Protein AF-A0A7S1RQ21-F1 (afdb_monomer_lite)

Foldseek 3Di:
DDDDDDDPDDLVVLLVVLQVVVCVLVVHRDDDPVVSLQSSVCSVVPVPSDLDALPHPSQPDPVSSLLRPLLNLLLVLLLVLLVPDPLDDPVCSNSSSVVLSVVLLVVLVPDPPCRSDPPDPVVSVVSSVVSNVSCVVCVVVSCVVVVSDDDD

pLDDT: mean 75.84, std 15.86, range [36.38, 96.75]

Sequence (152 aa):
RLGAKGPGPKPEELLRISWRFVAEHRQRALTNLGFQRQVLLCARLGHRWPALGHRCSVWKTPTERRMAAFRAMVERVSGEAVGSWPELPLASQKRVIVYLRDGIMRQESKRQGLAFNLGSRDAIVRAEAKVREFAHKSKARILEREGLLRDC

Radius of gyration: 18.17 Å; chains: 1; bounding box: 38×59×36 Å

Organism: Alexandrium catenella (NCBI:txid2925)

Secondary structure (DSSP, 8-state):
-----PPPPPHHHHHHHHHHHHHHHHTS---SHHHHHHHHHHHHTTT------TT-TT--SHHHHHHHHHHHHHHHHHHHHHHT-TTS-HHHHHHHHHHHHHHHHHHHTT-TTTTT--SSHHHHHHHHHHHHHHHHHHHHHHHHHTT-----

Structure (mmCIF, N/CA/C/O backbone):
data_AF-A0A7S1RQ21-F1
#
_entry.id   AF-A0A7S1RQ21-F1
#
loop_
_atom_site.group_PDB
_atom_site.id
_atom_site.type_symbol
_atom_site.label_atom_id
_atom_site.label_alt_id
_atom_site.label_comp_id
_atom_site.label_asym_id
_atom_site.label_entity_id
_atom_site.label_seq_id
_atom_site.pdbx_PDB_ins_code
_atom_site.Cartn_x
_atom_site.Cartn_y
_atom_site.Cartn_z
_atom_site.occupancy
_atom_site.B_iso_or_equiv
_atom_site.auth_seq_id
_atom_site.auth_comp_id
_atom_site.auth_asym_id
_atom_site.auth_atom_id
_atom_site.pdbx_PDB_model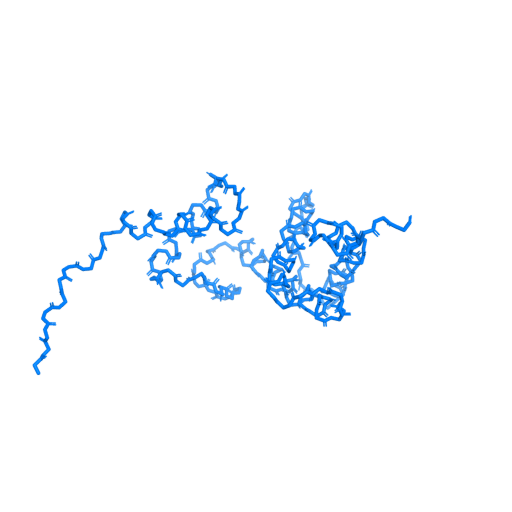_num
ATOM 1 N N . ARG A 1 1 ? -10.607 -44.575 -4.838 1.00 36.38 1 ARG A N 1
ATOM 2 C CA . ARG A 1 1 ? -9.827 -44.964 -3.637 1.00 36.38 1 ARG A CA 1
ATOM 3 C C . ARG A 1 1 ? -9.138 -43.710 -3.107 1.00 36.38 1 ARG A C 1
ATOM 5 O O . ARG A 1 1 ? -8.213 -43.231 -3.745 1.00 36.38 1 ARG A O 1
ATOM 12 N N . LEU A 1 2 ? -9.662 -43.117 -2.032 1.00 44.88 2 LEU A N 1
ATOM 13 C CA . LEU A 1 2 ? -9.080 -41.937 -1.388 1.00 44.88 2 LEU A CA 1
ATOM 14 C C . LEU A 1 2 ? -7.929 -42.413 -0.497 1.00 44.88 2 LEU A C 1
ATOM 16 O O . LEU A 1 2 ? -8.167 -42.999 0.554 1.00 44.88 2 LEU A O 1
ATOM 20 N N . GLY A 1 3 ? -6.694 -42.235 -0.968 1.00 39.47 3 GLY A N 1
ATOM 21 C CA . GLY A 1 3 ? -5.501 -42.487 -0.167 1.00 39.47 3 GLY A CA 1
ATOM 22 C C . GLY A 1 3 ? -5.500 -41.568 1.051 1.00 39.47 3 GLY A C 1
ATOM 23 O O . GLY A 1 3 ? -5.721 -40.362 0.920 1.00 39.47 3 GLY A O 1
ATOM 24 N N . ALA A 1 4 ? -5.305 -42.155 2.229 1.00 48.25 4 ALA A N 1
ATOM 25 C CA . ALA A 1 4 ? -5.238 -41.449 3.496 1.00 48.25 4 ALA A CA 1
ATOM 26 C C . ALA A 1 4 ? -4.217 -40.303 3.407 1.00 48.25 4 ALA A C 1
ATOM 28 O O . ALA A 1 4 ? -3.019 -40.531 3.238 1.00 48.25 4 ALA A O 1
ATOM 29 N N . LYS A 1 5 ? -4.693 -39.056 3.510 1.00 52.94 5 LYS A N 1
ATOM 30 C CA . LYS A 1 5 ? -3.816 -37.918 3.785 1.00 52.94 5 LYS A CA 1
ATOM 31 C C . LYS A 1 5 ? -3.250 -38.154 5.180 1.00 52.94 5 LYS A C 1
ATOM 33 O O . LYS A 1 5 ? -4.010 -38.146 6.146 1.00 52.94 5 LYS A O 1
ATOM 38 N N . GLY A 1 6 ? -1.942 -38.397 5.266 1.00 58.94 6 GLY A N 1
ATOM 39 C CA . GLY A 1 6 ? -1.226 -38.393 6.539 1.00 58.94 6 GLY A CA 1
ATOM 40 C C . GLY A 1 6 ? -1.513 -37.107 7.326 1.00 58.94 6 GLY A C 1
ATOM 41 O O . GLY A 1 6 ? -2.038 -36.142 6.752 1.00 58.94 6 GLY A O 1
ATOM 42 N N . PRO A 1 7 ? -1.206 -37.079 8.634 1.00 67.75 7 PRO A N 1
ATOM 43 C CA . PRO A 1 7 ? -1.412 -35.881 9.433 1.00 67.75 7 PRO A CA 1
ATOM 44 C C . PRO A 1 7 ? -0.732 -34.712 8.720 1.00 67.75 7 PRO A C 1
ATOM 46 O O . PRO A 1 7 ? 0.443 -34.792 8.361 1.00 67.75 7 PRO A O 1
ATOM 49 N N . GLY A 1 8 ? -1.509 -33.666 8.428 1.00 67.56 8 GLY A N 1
ATOM 50 C CA . GLY A 1 8 ? -0.979 -32.464 7.797 1.00 67.56 8 GLY A CA 1
ATOM 51 C C . GLY A 1 8 ? 0.196 -31.898 8.605 1.00 67.56 8 GLY A C 1
ATOM 52 O O . GLY A 1 8 ? 0.337 -32.225 9.787 1.00 67.56 8 GLY A O 1
ATOM 53 N N . PRO A 1 9 ? 1.039 -31.055 7.985 1.00 70.44 9 PRO A N 1
ATOM 54 C CA . PRO A 1 9 ? 2.190 -30.457 8.656 1.00 70.44 9 PRO A CA 1
ATOM 55 C C . PRO A 1 9 ? 1.780 -29.828 9.987 1.00 70.44 9 PRO A C 1
ATOM 57 O O . PRO A 1 9 ? 0.716 -29.202 10.096 1.00 70.44 9 PRO A O 1
ATOM 60 N N . LYS A 1 10 ? 2.631 -29.996 11.002 1.00 73.19 10 LYS A N 1
ATOM 61 C CA . LYS A 1 10 ? 2.358 -29.448 12.333 1.00 73.19 10 LYS A CA 1
ATOM 62 C C . LYS A 1 10 ? 2.287 -27.914 12.260 1.00 73.19 10 LYS A C 1
ATOM 64 O O . LYS A 1 10 ? 2.928 -27.308 11.392 1.00 73.19 10 LYS A O 1
ATOM 69 N N . PRO A 1 11 ? 1.540 -27.242 13.153 1.00 60.44 11 PRO A N 1
ATOM 70 C CA . PRO A 1 11 ? 1.442 -25.781 13.165 1.00 60.44 11 PRO A CA 1
ATOM 71 C C . PRO A 1 11 ? 2.804 -25.064 13.148 1.00 60.44 11 PRO A C 1
ATOM 73 O O . PRO A 1 11 ? 2.956 -24.031 12.496 1.00 60.44 11 PRO A O 1
ATOM 76 N N . GLU A 1 12 ? 3.810 -25.633 13.810 1.00 62.81 12 GLU A N 1
ATOM 77 C CA . GLU A 1 12 ? 5.180 -25.124 13.866 1.00 62.81 12 GLU A CA 1
ATOM 78 C C . GLU A 1 12 ? 5.904 -25.233 12.514 1.00 62.81 12 GLU A C 1
ATOM 80 O O . GLU A 1 12 ? 6.659 -24.334 12.137 1.00 62.81 12 GLU A O 1
ATOM 85 N N . GLU A 1 13 ? 5.653 -26.298 11.748 1.00 68.62 13 GLU A N 1
ATOM 86 C CA . GLU A 1 13 ? 6.181 -26.464 10.387 1.00 68.62 13 GLU A CA 1
ATOM 87 C C . GLU A 1 13 ? 5.525 -25.477 9.426 1.00 68.62 13 GLU A C 1
ATOM 89 O O . GLU A 1 13 ? 6.222 -24.804 8.664 1.00 68.62 13 GLU A O 1
ATOM 94 N N . LEU A 1 14 ? 4.203 -25.309 9.520 1.00 64.00 14 LEU A N 1
ATOM 95 C CA . LEU A 1 14 ? 3.476 -24.301 8.748 1.00 64.00 14 LEU A CA 1
ATOM 96 C C . LEU A 1 14 ? 3.992 -22.887 9.047 1.00 64.00 14 LEU A C 1
ATOM 98 O O . LEU A 1 14 ? 4.130 -22.061 8.136 1.00 64.00 14 LEU A O 1
ATOM 102 N N . LEU A 1 15 ? 4.314 -22.605 10.312 1.00 64.25 15 L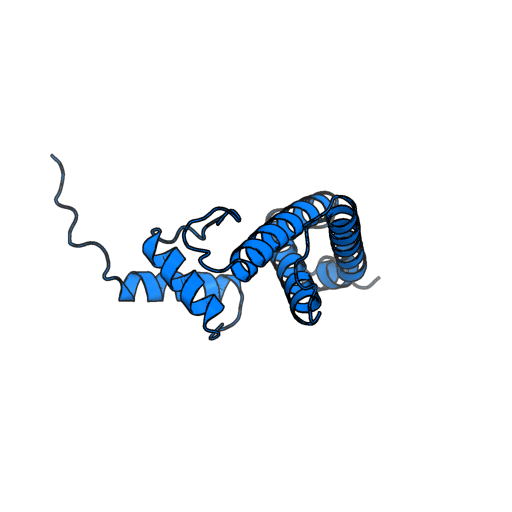EU A N 1
ATOM 103 C CA . LEU A 1 15 ? 4.913 -21.343 10.725 1.00 64.25 15 LEU A CA 1
ATOM 104 C C . LEU A 1 15 ? 6.311 -21.162 10.128 1.00 64.25 15 LEU A C 1
ATOM 106 O O . LEU A 1 15 ? 6.589 -20.110 9.555 1.00 64.25 15 LEU A O 1
ATOM 110 N N . ARG A 1 16 ? 7.176 -22.180 10.219 1.00 65.06 16 ARG A N 1
ATOM 111 C CA . ARG A 1 16 ? 8.552 -22.139 9.699 1.00 65.06 16 ARG A CA 1
ATOM 112 C C . ARG A 1 16 ? 8.588 -21.955 8.179 1.00 65.06 16 ARG A C 1
ATOM 114 O O . ARG A 1 16 ? 9.360 -21.132 7.690 1.00 65.06 16 ARG A O 1
ATOM 121 N N . ILE A 1 17 ? 7.735 -22.668 7.442 1.00 67.19 17 ILE A N 1
ATOM 122 C CA . ILE A 1 17 ? 7.607 -22.541 5.981 1.00 67.19 17 ILE A CA 1
ATOM 123 C C . ILE A 1 17 ? 7.101 -21.140 5.615 1.00 67.19 17 ILE A C 1
ATOM 125 O O . ILE A 1 17 ? 7.689 -20.473 4.764 1.00 67.19 17 ILE A O 1
ATOM 129 N N . SER A 1 18 ? 6.063 -20.649 6.304 1.00 63.91 18 SER A N 1
ATOM 130 C CA . SER A 1 18 ? 5.536 -19.297 6.072 1.00 63.91 18 SER A CA 1
ATOM 131 C C . SER A 1 18 ? 6.574 -18.223 6.399 1.00 63.91 18 SER A C 1
ATOM 133 O O . SER A 1 18 ? 6.693 -17.244 5.672 1.00 63.91 18 SER A O 1
ATOM 135 N N . TRP A 1 19 ? 7.361 -18.403 7.460 1.00 64.06 19 TRP A N 1
ATOM 136 C CA . TRP A 1 19 ? 8.433 -17.479 7.819 1.00 64.06 19 TRP A CA 1
ATOM 137 C C . TRP A 1 19 ? 9.516 -17.432 6.742 1.00 64.06 19 TRP A C 1
ATOM 139 O O . TRP A 1 19 ? 9.885 -16.337 6.319 1.00 64.06 19 TRP A O 1
ATOM 149 N N . ARG A 1 20 ? 10.011 -18.591 6.278 1.00 65.88 20 ARG A N 1
ATOM 150 C CA . ARG A 1 20 ? 11.027 -18.673 5.209 1.00 65.88 20 ARG A CA 1
ATOM 151 C C . ARG A 1 20 ? 10.550 -17.999 3.933 1.00 65.88 20 ARG A C 1
ATOM 153 O O . ARG A 1 20 ? 11.220 -17.085 3.464 1.00 65.88 20 ARG A O 1
ATOM 160 N N . PHE A 1 21 ? 9.354 -18.353 3.462 1.00 66.88 21 PHE A N 1
ATOM 161 C CA . PHE A 1 21 ? 8.754 -17.760 2.266 1.00 66.88 21 PHE A CA 1
ATOM 162 C C . PHE A 1 21 ? 8.749 -16.227 2.330 1.00 66.88 21 PHE A C 1
ATOM 164 O O . PHE A 1 21 ? 9.071 -15.536 1.363 1.00 66.88 21 PHE A O 1
ATOM 171 N N . VAL A 1 22 ? 8.411 -15.674 3.494 1.00 60.06 22 VAL A N 1
ATOM 172 C CA . VAL A 1 22 ? 8.321 -14.227 3.681 1.00 60.06 22 VAL A CA 1
ATOM 173 C C . VAL A 1 22 ? 9.693 -13.591 3.853 1.00 60.06 22 VAL A C 1
ATOM 175 O O . VAL A 1 22 ? 9.914 -12.509 3.317 1.00 60.06 22 VAL A O 1
ATOM 178 N N . ALA A 1 23 ? 10.617 -14.234 4.566 1.00 62.47 23 ALA A N 1
ATOM 179 C CA . ALA A 1 23 ? 11.994 -13.767 4.696 1.00 62.47 23 ALA A CA 1
ATOM 180 C C . ALA A 1 23 ? 12.686 -13.690 3.325 1.00 62.47 23 ALA A C 1
ATOM 182 O O . ALA A 1 23 ? 13.327 -12.684 3.032 1.00 62.47 23 ALA A O 1
ATOM 183 N N . GLU A 1 24 ? 12.467 -14.686 2.463 1.00 63.25 24 GLU A N 1
ATOM 184 C CA . GLU A 1 24 ? 12.966 -14.738 1.083 1.00 63.25 24 GLU A CA 1
ATOM 185 C C . GLU A 1 24 ? 12.348 -13.631 0.214 1.00 63.25 24 GLU A C 1
ATOM 187 O O . GLU A 1 24 ? 13.065 -12.893 -0.463 1.00 63.25 24 GLU A O 1
ATOM 192 N N . HIS A 1 25 ? 11.028 -13.423 0.298 1.00 61.28 25 HIS A N 1
ATOM 193 C CA . HIS A 1 25 ? 10.340 -12.358 -0.448 1.00 61.28 25 HIS A CA 1
ATOM 194 C C . HIS A 1 25 ? 10.669 -10.945 0.046 1.00 61.28 25 HIS A C 1
ATOM 196 O O . HIS A 1 25 ? 10.577 -9.977 -0.710 1.00 61.28 25 HIS A O 1
ATOM 202 N N . ARG A 1 26 ? 10.982 -10.793 1.336 1.00 55.38 26 ARG A N 1
ATOM 203 C CA . ARG A 1 26 ? 11.290 -9.499 1.960 1.00 55.38 26 ARG A CA 1
ATOM 204 C C . ARG A 1 26 ? 12.784 -9.217 2.058 1.00 55.38 26 ARG A C 1
ATOM 206 O O . ARG A 1 26 ? 13.119 -8.096 2.439 1.00 55.38 26 ARG A O 1
ATOM 213 N N . GLN A 1 27 ? 13.637 -10.195 1.739 1.00 52.91 27 GLN A N 1
ATOM 214 C CA . GLN A 1 27 ? 15.099 -10.130 1.852 1.00 52.91 27 GLN A CA 1
ATOM 215 C C . GLN A 1 27 ? 15.565 -9.627 3.235 1.00 52.91 27 GLN A C 1
ATOM 217 O O . GLN A 1 27 ? 16.575 -8.941 3.356 1.00 52.91 27 GLN A O 1
ATOM 222 N N . ARG A 1 28 ? 14.785 -9.890 4.295 1.00 50.88 28 ARG A N 1
ATOM 223 C CA . ARG A 1 28 ? 15.119 -9.495 5.674 1.00 50.88 28 ARG A CA 1
ATOM 224 C C . ARG A 1 28 ? 14.391 -10.356 6.702 1.00 50.88 28 ARG A C 1
ATOM 226 O O . ARG A 1 28 ? 13.219 -10.691 6.515 1.00 50.88 28 ARG A O 1
ATOM 233 N N . ALA A 1 29 ? 15.046 -10.619 7.831 1.00 52.91 29 ALA A N 1
ATOM 234 C CA . ALA A 1 29 ? 14.396 -11.181 9.009 1.00 52.91 29 ALA A CA 1
ATOM 235 C C . ALA A 1 29 ? 13.512 -10.108 9.667 1.00 52.91 29 ALA A C 1
ATOM 237 O O . ALA A 1 29 ? 13.988 -9.046 10.066 1.00 52.91 29 ALA A O 1
ATOM 238 N N . LEU A 1 30 ? 12.206 -10.357 9.751 1.00 55.47 30 LEU A N 1
ATOM 239 C CA . LEU A 1 30 ? 11.262 -9.482 10.444 1.00 55.47 30 LEU A CA 1
ATOM 240 C C . LEU A 1 30 ? 10.839 -10.147 11.750 1.00 55.47 30 LEU A C 1
ATOM 242 O O . LEU A 1 30 ? 10.285 -11.237 11.739 1.00 55.47 30 LEU A O 1
ATOM 246 N N . THR A 1 31 ? 11.095 -9.486 12.876 1.00 58.28 31 THR A N 1
ATOM 247 C CA . THR A 1 31 ? 10.877 -10.056 14.218 1.00 58.28 31 THR A CA 1
ATOM 248 C C . THR A 1 31 ? 9.823 -9.314 15.038 1.00 58.28 31 THR A C 1
ATOM 250 O O . THR A 1 31 ? 9.564 -9.690 16.176 1.00 58.28 31 THR A O 1
ATOM 253 N N . ASN A 1 32 ? 9.173 -8.278 14.496 1.00 66.56 32 ASN A N 1
ATOM 254 C CA . ASN A 1 32 ? 8.161 -7.549 15.262 1.00 66.56 32 ASN A CA 1
ATOM 255 C C . ASN A 1 32 ? 6.860 -8.361 15.434 1.00 66.56 32 ASN A C 1
ATOM 257 O O . ASN A 1 32 ? 6.458 -9.129 14.560 1.00 66.56 32 ASN A O 1
ATOM 261 N N . LEU A 1 33 ? 6.173 -8.143 16.558 1.00 60.56 33 LEU A N 1
ATOM 262 C CA . LEU A 1 33 ? 4.929 -8.826 16.942 1.00 60.56 33 LEU A CA 1
ATOM 263 C C . LEU A 1 33 ? 3.835 -8.772 15.861 1.00 60.56 33 LEU A C 1
ATOM 265 O O . LEU A 1 33 ? 3.126 -9.752 15.636 1.00 60.56 33 LEU A O 1
ATOM 269 N N . GLY A 1 34 ? 3.701 -7.643 15.159 1.00 63.00 34 GLY A N 1
ATOM 270 C CA . GLY A 1 34 ? 2.726 -7.497 14.073 1.00 63.00 34 GLY A CA 1
ATOM 271 C C . GLY A 1 34 ? 3.026 -8.405 12.877 1.00 63.00 34 GLY A C 1
ATOM 272 O O . GLY A 1 34 ? 2.110 -8.947 12.258 1.00 63.00 34 GLY A O 1
ATOM 273 N N . PHE A 1 35 ? 4.306 -8.611 12.577 1.00 64.81 35 PHE A N 1
ATOM 274 C CA . PHE A 1 35 ? 4.772 -9.532 11.552 1.00 64.81 35 PHE A CA 1
ATOM 275 C C . PHE A 1 35 ? 4.607 -10.989 11.985 1.00 64.81 35 PHE A C 1
ATOM 277 O O . PHE A 1 35 ? 4.050 -11.775 11.227 1.00 64.81 35 PHE A O 1
ATOM 284 N N . GLN A 1 36 ? 4.988 -11.337 13.218 1.00 66.06 36 GLN A N 1
ATOM 285 C CA . GLN A 1 36 ? 4.783 -12.682 13.770 1.00 66.06 36 GLN A CA 1
ATOM 286 C C . GLN A 1 36 ? 3.305 -13.100 13.696 1.00 66.06 36 GLN A C 1
ATOM 288 O O . GLN A 1 36 ? 2.995 -14.206 13.255 1.00 66.06 36 GLN A O 1
ATOM 293 N N . ARG A 1 37 ? 2.379 -12.183 14.016 1.00 67.00 37 ARG A N 1
ATOM 294 C CA . ARG A 1 37 ? 0.928 -12.395 13.861 1.00 67.00 37 ARG A CA 1
ATOM 295 C C . ARG A 1 37 ? 0.511 -12.631 12.405 1.00 67.00 37 ARG A C 1
ATOM 297 O O . ARG A 1 37 ? -0.324 -13.492 12.148 1.00 67.00 37 ARG A O 1
ATOM 304 N N . GLN A 1 38 ? 1.089 -11.903 11.447 1.00 66.56 38 GLN A N 1
ATOM 305 C CA . GLN A 1 38 ? 0.814 -12.098 10.015 1.00 66.56 38 GLN A CA 1
ATOM 306 C C . GLN A 1 38 ? 1.359 -13.434 9.496 1.00 66.56 38 GLN A C 1
ATOM 308 O O . GLN A 1 38 ? 0.678 -14.093 8.714 1.00 66.56 38 GLN A O 1
ATOM 313 N N . VAL A 1 39 ? 2.539 -13.862 9.953 1.00 66.75 39 VAL A N 1
ATOM 314 C CA . VAL A 1 39 ? 3.132 -15.160 9.591 1.00 66.75 39 VAL A CA 1
ATOM 315 C C . VAL A 1 39 ? 2.314 -16.314 10.173 1.00 66.75 39 VAL A C 1
ATOM 317 O O . VAL A 1 39 ? 1.978 -17.241 9.439 1.00 66.75 39 VAL A O 1
ATOM 320 N N . LEU A 1 40 ? 1.912 -16.227 11.446 1.00 67.25 40 LEU A N 1
ATOM 321 C CA . LEU A 1 40 ? 0.993 -17.183 12.080 1.00 67.25 40 LEU A CA 1
ATOM 322 C C . LEU A 1 40 ? -0.332 -17.289 11.317 1.00 67.25 40 LEU A C 1
ATOM 324 O O . LEU A 1 40 ? -0.870 -18.380 11.133 1.00 67.25 40 LEU A O 1
ATOM 328 N N . LEU A 1 41 ? -0.851 -16.161 10.837 1.00 66.62 41 LEU A N 1
ATOM 329 C CA . LEU A 1 41 ? -2.090 -16.137 10.076 1.00 66.62 41 LEU A CA 1
ATOM 330 C C . LEU A 1 41 ? -1.930 -16.726 8.665 1.00 66.62 41 LEU A C 1
ATOM 332 O O . LEU A 1 41 ? -2.795 -17.482 8.236 1.00 66.62 41 LEU A O 1
ATOM 336 N N . CYS A 1 42 ? -0.818 -16.459 7.970 1.00 66.50 42 CYS A N 1
ATOM 337 C CA . CYS A 1 42 ? -0.488 -17.127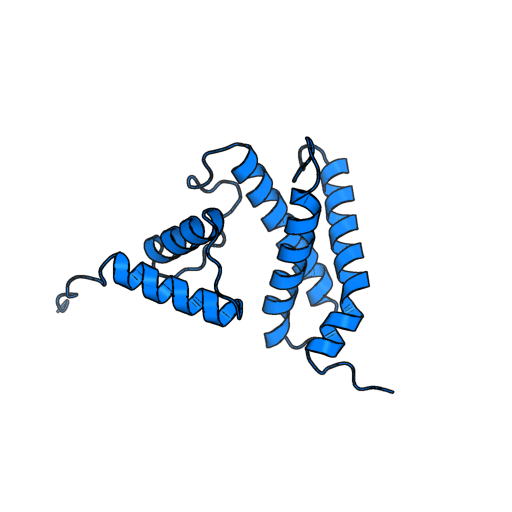 6.701 1.00 66.50 42 CYS A CA 1
ATOM 338 C C . CYS A 1 42 ? -0.380 -18.643 6.876 1.00 66.50 42 CYS A C 1
ATOM 340 O O . CYS A 1 42 ? -0.924 -19.396 6.071 1.00 66.50 42 CYS A O 1
ATOM 342 N N . ALA A 1 43 ? 0.298 -19.080 7.939 1.00 65.38 43 ALA A N 1
ATOM 343 C CA . ALA A 1 43 ? 0.444 -20.487 8.286 1.00 65.38 43 ALA A CA 1
ATOM 344 C C . ALA A 1 43 ? -0.929 -21.137 8.511 1.00 65.38 43 ALA A C 1
ATOM 346 O O . ALA A 1 43 ? -1.230 -22.170 7.918 1.00 65.38 43 ALA A O 1
ATOM 347 N N . ARG A 1 44 ? -1.809 -20.474 9.275 1.00 67.50 44 ARG A N 1
ATOM 348 C CA . ARG A 1 44 ? -3.186 -20.933 9.517 1.00 67.50 44 ARG A CA 1
ATOM 349 C C . ARG A 1 44 ? -4.044 -20.983 8.247 1.00 67.50 44 ARG A C 1
ATOM 351 O O . ARG A 1 44 ? -4.961 -21.792 8.173 1.00 67.50 44 ARG A O 1
ATOM 358 N N . LEU A 1 45 ? -3.756 -20.141 7.257 1.00 61.19 45 LEU A N 1
ATOM 359 C CA . LEU A 1 45 ? -4.460 -20.092 5.971 1.00 61.19 45 LEU A CA 1
ATOM 360 C C . LEU A 1 45 ? -3.786 -20.943 4.876 1.00 61.19 45 LEU A C 1
ATOM 362 O O . LEU A 1 45 ? -4.113 -20.794 3.697 1.00 61.19 45 LEU A O 1
ATOM 366 N N . GLY A 1 46 ? -2.852 -21.830 5.244 1.00 64.31 46 GLY A N 1
ATOM 367 C CA . GLY A 1 46 ? -2.203 -22.762 4.318 1.00 64.31 46 GLY A CA 1
ATOM 368 C C . GLY A 1 46 ? -1.252 -22.079 3.334 1.00 64.31 46 GLY A C 1
ATOM 369 O O . GLY A 1 46 ? -1.341 -22.308 2.132 1.00 64.31 46 GLY A O 1
ATOM 370 N N . HIS A 1 47 ? -0.381 -21.197 3.831 1.00 57.12 47 HIS A N 1
ATOM 371 C CA . HIS A 1 47 ? 0.610 -20.434 3.048 1.00 57.12 47 HIS A CA 1
ATOM 372 C C . HIS A 1 47 ? 0.029 -19.448 2.035 1.00 57.12 47 HIS A C 1
ATOM 374 O O . HIS A 1 47 ? 0.756 -18.858 1.235 1.00 57.12 47 HIS A O 1
ATOM 380 N N . ARG A 1 48 ? -1.277 -19.196 2.085 1.00 55.22 48 ARG A N 1
ATOM 381 C CA . ARG A 1 48 ? -1.873 -18.105 1.323 1.00 55.22 48 ARG A CA 1
ATOM 382 C C . ARG A 1 48 ? -1.512 -16.811 2.026 1.00 55.22 48 ARG A C 1
ATOM 384 O O . ARG A 1 48 ? -2.070 -16.526 3.083 1.00 55.22 48 ARG A O 1
ATOM 391 N N . TRP A 1 49 ? -0.577 -16.046 1.454 1.00 52.72 49 TRP A N 1
ATOM 392 C CA . TRP A 1 49 ? -0.321 -14.683 1.913 1.00 52.72 49 TRP A CA 1
ATOM 393 C C . TRP A 1 49 ? -1.630 -13.916 1.789 1.00 52.72 49 TRP A C 1
ATOM 395 O O . TRP A 1 49 ? -2.123 -13.721 0.673 1.00 52.72 49 TRP A O 1
ATOM 405 N N . PRO A 1 50 ? -2.265 -13.558 2.903 1.00 51.28 50 PRO A N 1
ATOM 406 C CA . PRO A 1 50 ? -3.661 -13.255 2.816 1.00 51.28 50 PRO A CA 1
ATOM 407 C C . PRO A 1 50 ? -3.799 -11.826 2.301 1.00 51.28 50 PRO A C 1
ATOM 409 O O . PRO A 1 50 ? -3.244 -10.877 2.863 1.00 51.28 50 PRO A O 1
ATOM 412 N N . ALA A 1 51 ? -4.570 -11.672 1.226 1.00 50.06 51 ALA A N 1
ATOM 413 C CA . ALA A 1 51 ? -5.189 -10.406 0.866 1.00 50.06 51 ALA A CA 1
ATOM 414 C C . ALA A 1 51 ? -6.260 -10.101 1.927 1.00 50.06 51 ALA A C 1
ATOM 416 O O . ALA A 1 51 ? -7.460 -10.218 1.696 1.00 50.06 51 ALA A O 1
ATOM 417 N N . LEU A 1 52 ? -5.824 -9.834 3.160 1.00 52.97 52 LEU A N 1
ATOM 418 C CA . LEU A 1 52 ? -6.725 -9.559 4.269 1.00 52.9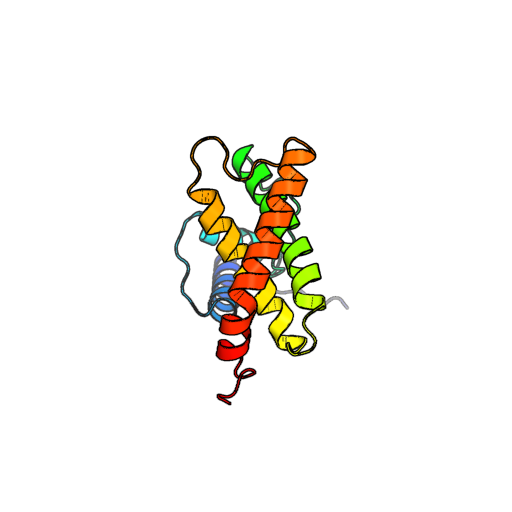7 52 LEU A CA 1
ATOM 419 C C . LEU A 1 52 ? -7.348 -8.200 4.014 1.00 52.97 52 LEU A C 1
ATOM 421 O O . LEU A 1 52 ? -6.739 -7.162 4.277 1.00 52.97 52 LEU A O 1
ATOM 425 N N . GLY A 1 53 ? -8.580 -8.217 3.519 1.00 51.91 53 GLY A N 1
ATOM 426 C CA . GLY A 1 53 ? -9.409 -7.028 3.491 1.00 51.91 53 GLY A CA 1
ATOM 427 C C . GLY A 1 53 ? -9.536 -6.432 4.895 1.00 51.91 53 GLY A C 1
ATOM 428 O O . GLY A 1 53 ? -9.428 -7.119 5.914 1.00 51.91 53 GLY A O 1
ATOM 429 N N . HIS A 1 54 ? -9.811 -5.136 4.955 1.00 54.12 54 HIS A N 1
ATOM 430 C CA . HIS A 1 54 ? -10.015 -4.396 6.203 1.00 54.12 54 HIS A CA 1
ATOM 431 C C . HIS A 1 54 ? -11.166 -4.933 7.075 1.00 54.12 54 HIS A C 1
ATOM 433 O O . HIS A 1 54 ? -11.224 -4.626 8.263 1.00 54.12 54 HIS A O 1
ATOM 439 N N . ARG A 1 55 ? -12.056 -5.758 6.502 1.00 50.22 55 ARG A N 1
ATOM 440 C CA . ARG A 1 55 ? -13.157 -6.450 7.194 1.00 50.22 55 ARG A CA 1
ATOM 441 C C . ARG A 1 55 ? -12.804 -7.848 7.706 1.00 50.22 55 ARG A C 1
ATOM 443 O O . ARG A 1 55 ? -13.681 -8.542 8.206 1.00 50.22 55 ARG A O 1
ATOM 450 N N . CYS A 1 56 ? -11.557 -8.297 7.567 1.00 55.78 56 CYS A N 1
ATOM 451 C CA . CYS A 1 56 ? -11.181 -9.607 8.082 1.00 55.78 56 CYS A CA 1
ATOM 452 C C . CYS A 1 56 ? -11.312 -9.632 9.615 1.00 55.78 56 CYS A C 1
ATOM 454 O O . CYS A 1 56 ? -10.785 -8.754 10.300 1.00 55.78 56 CYS A O 1
ATOM 456 N N . SER A 1 57 ? -11.986 -10.655 10.148 1.00 53.62 57 SER A N 1
ATOM 457 C CA . SER A 1 57 ? -12.267 -10.841 11.585 1.00 53.62 57 SER A CA 1
ATOM 458 C C . SER A 1 57 ? -11.012 -10.951 12.458 1.00 53.62 57 SER A C 1
ATOM 460 O O . SER A 1 57 ? -11.079 -10.848 13.681 1.00 53.62 57 SER A O 1
ATOM 462 N N . VAL A 1 58 ? -9.851 -11.122 11.829 1.00 56.94 58 VAL A N 1
ATOM 463 C CA . VAL A 1 58 ? -8.536 -11.108 12.476 1.00 56.94 58 VAL A CA 1
ATOM 464 C C . VAL A 1 58 ? -8.144 -9.718 12.992 1.00 56.94 58 VAL A C 1
ATOM 466 O O . VAL A 1 58 ? -7.327 -9.626 13.905 1.00 56.94 58 VAL A O 1
ATOM 469 N N . TRP A 1 59 ? -8.725 -8.639 12.449 1.00 63.66 59 TRP A N 1
ATOM 470 C CA . TRP A 1 59 ? -8.462 -7.258 12.866 1.00 63.66 59 TRP A CA 1
ATOM 471 C C . TRP A 1 59 ? -9.375 -6.862 14.030 1.00 63.66 59 TRP A C 1
ATOM 473 O O . TRP A 1 59 ? -10.488 -6.354 13.843 1.00 63.66 59 TRP A O 1
ATOM 483 N N . LYS A 1 60 ? -8.909 -7.106 15.257 1.00 61.78 60 LYS A N 1
ATOM 484 C CA . LYS A 1 60 ? -9.734 -6.959 16.463 1.00 61.78 60 LYS A CA 1
ATOM 485 C C . LYS A 1 60 ? -9.911 -5.500 16.881 1.00 61.78 60 LYS A C 1
ATOM 487 O O . LYS A 1 60 ? -11.005 -5.116 17.297 1.00 61.78 60 LYS A O 1
ATOM 492 N N . THR A 1 61 ? -8.893 -4.661 16.711 1.00 75.38 61 THR A N 1
ATOM 493 C CA . THR A 1 61 ? -8.939 -3.259 17.154 1.00 75.38 61 THR A CA 1
ATOM 494 C C . THR A 1 61 ? -9.368 -2.289 16.039 1.00 75.38 61 THR A C 1
ATOM 496 O O . THR A 1 61 ? -9.097 -2.532 14.859 1.00 75.38 61 THR A O 1
ATOM 499 N N . PRO A 1 62 ? -9.998 -1.142 16.373 1.00 78.31 62 PRO A N 1
ATOM 500 C CA . PRO A 1 62 ? -10.300 -0.094 15.392 1.00 78.31 62 PRO A CA 1
ATOM 501 C C . PRO A 1 62 ? -9.059 0.401 14.637 1.00 78.31 62 PRO A C 1
ATOM 503 O O . PRO A 1 62 ? -9.119 0.661 13.437 1.00 78.31 62 PRO A O 1
ATOM 506 N N . THR A 1 63 ? -7.915 0.490 15.318 1.00 79.31 63 THR A N 1
ATOM 507 C CA . THR A 1 63 ? -6.645 0.898 14.707 1.00 79.31 63 THR A CA 1
ATOM 508 C C . THR A 1 63 ? -6.137 -0.135 13.707 1.00 79.31 63 THR A C 1
ATOM 510 O O . THR A 1 63 ? -5.766 0.251 12.603 1.00 79.31 63 THR A O 1
ATOM 513 N N . GLU A 1 64 ? -6.194 -1.433 14.019 1.00 71.50 64 GLU A N 1
ATOM 514 C CA . GLU A 1 64 ? -5.841 -2.492 13.061 1.00 71.50 64 GLU A CA 1
ATOM 515 C C . GLU A 1 64 ? -6.741 -2.458 11.819 1.00 71.50 64 GLU A C 1
ATOM 517 O O . GLU A 1 64 ? -6.243 -2.581 10.701 1.00 71.50 64 GLU A O 1
ATOM 522 N N . ARG A 1 65 ? -8.048 -2.210 11.988 1.00 76.81 65 ARG A N 1
ATOM 523 C CA . ARG A 1 65 ? -8.983 -2.060 10.860 1.00 76.81 65 ARG A CA 1
ATOM 524 C C . ARG A 1 65 ? -8.649 -0.849 9.986 1.00 76.81 65 ARG A C 1
ATOM 526 O O . ARG A 1 65 ? -8.601 -0.984 8.764 1.00 76.81 65 ARG A O 1
ATOM 533 N N . ARG A 1 66 ? -8.354 0.310 10.591 1.00 82.38 66 ARG A N 1
ATOM 534 C CA . ARG A 1 66 ? -7.901 1.514 9.863 1.00 82.38 66 ARG A CA 1
ATOM 535 C C . ARG A 1 66 ? -6.585 1.270 9.130 1.00 82.38 66 ARG A C 1
ATOM 537 O O . ARG A 1 66 ? -6.479 1.585 7.950 1.00 82.38 66 ARG A O 1
ATOM 544 N N . MET A 1 67 ? -5.613 0.639 9.789 1.00 83.12 67 MET A N 1
ATOM 545 C CA . MET A 1 67 ? -4.341 0.250 9.175 1.00 83.12 67 MET A CA 1
ATOM 546 C C . MET A 1 67 ? -4.540 -0.675 7.978 1.00 83.12 67 MET A C 1
ATOM 548 O O . MET A 1 67 ? -3.895 -0.483 6.951 1.00 83.12 67 MET A O 1
ATOM 552 N N . ALA A 1 68 ? -5.416 -1.673 8.094 1.00 81.25 68 ALA A N 1
ATOM 553 C CA . ALA A 1 68 ? -5.712 -2.599 7.009 1.00 81.25 68 ALA A CA 1
ATOM 554 C C . ALA A 1 68 ? -6.418 -1.900 5.835 1.00 81.25 68 ALA A C 1
ATOM 556 O O . ALA A 1 68 ? -6.046 -2.125 4.684 1.00 81.25 68 ALA A O 1
ATOM 557 N N . ALA A 1 69 ? -7.381 -1.012 6.109 1.00 85.06 69 ALA A N 1
ATOM 558 C CA . ALA A 1 69 ? -8.056 -0.209 5.084 1.00 85.06 69 ALA A CA 1
ATOM 559 C C . ALA A 1 69 ? -7.073 0.705 4.348 1.00 85.06 69 ALA A C 1
ATOM 561 O O . ALA A 1 69 ? -7.032 0.721 3.119 1.00 85.06 69 ALA A O 1
ATOM 562 N N . PHE A 1 70 ? -6.224 1.400 5.102 1.00 89.50 70 PHE A N 1
ATOM 563 C CA . PHE A 1 70 ? -5.187 2.253 4.546 1.00 89.50 70 PHE A CA 1
ATOM 564 C C . PHE A 1 70 ? -4.182 1.454 3.724 1.00 89.50 70 PHE A C 1
ATOM 566 O O . PHE A 1 70 ? -3.895 1.820 2.592 1.00 89.50 70 PHE A O 1
ATOM 573 N N . ARG A 1 71 ? -3.717 0.307 4.231 1.00 88.12 71 ARG A N 1
ATOM 574 C CA . ARG A 1 71 ? -2.824 -0.595 3.496 1.00 88.12 71 ARG A CA 1
ATOM 575 C C . ARG A 1 71 ? -3.420 -1.020 2.153 1.00 88.12 71 ARG A C 1
ATOM 577 O O . ARG A 1 71 ? -2.705 -0.983 1.158 1.00 88.12 71 ARG A O 1
ATOM 584 N N . ALA A 1 72 ? -4.697 -1.400 2.127 1.00 86.75 72 ALA A N 1
ATOM 585 C CA . ALA A 1 72 ? -5.383 -1.804 0.903 1.00 86.75 72 ALA A CA 1
ATOM 586 C C . ALA A 1 72 ? -5.499 -0.647 -0.105 1.00 86.75 72 ALA A C 1
ATOM 588 O O . ALA A 1 72 ? -5.232 -0.842 -1.288 1.00 86.75 72 ALA A O 1
ATOM 589 N N . MET A 1 73 ? -5.830 0.563 0.362 1.00 94.19 73 MET A N 1
ATOM 590 C CA . MET A 1 73 ? -5.847 1.763 -0.483 1.00 94.19 73 MET A CA 1
ATOM 591 C C . MET A 1 73 ? -4.464 2.038 -1.078 1.00 94.19 73 MET A C 1
ATOM 593 O O . MET A 1 73 ? -4.343 2.201 -2.289 1.00 94.19 73 MET A O 1
ATOM 597 N N . VAL A 1 74 ? -3.415 2.024 -0.251 1.00 91.06 74 VAL A N 1
ATOM 598 C CA . VAL A 1 74 ? -2.048 2.290 -0.709 1.00 91.06 74 VAL A CA 1
ATOM 599 C C . VAL A 1 74 ? -1.602 1.243 -1.727 1.00 91.06 74 VAL A C 1
ATOM 601 O O . VAL A 1 74 ? -0.962 1.597 -2.710 1.00 91.06 74 VAL A O 1
ATOM 604 N N . GLU A 1 75 ? -1.933 -0.031 -1.516 1.00 90.00 75 GLU A N 1
ATOM 605 C CA . GLU A 1 75 ? -1.599 -1.110 -2.450 1.00 90.00 75 GLU A CA 1
ATOM 606 C C . GLU A 1 75 ? -2.292 -0.925 -3.805 1.00 90.00 75 GLU A C 1
ATOM 608 O O . GLU A 1 75 ? -1.623 -1.024 -4.831 1.00 90.00 75 GLU A O 1
ATOM 613 N N . ARG A 1 76 ? -3.580 -0.551 -3.814 1.00 94.81 76 ARG A N 1
ATOM 614 C CA . ARG A 1 76 ? -4.312 -0.218 -5.046 1.00 94.81 76 ARG A CA 1
ATOM 615 C C . ARG A 1 76 ? -3.675 0.961 -5.784 1.00 94.81 76 ARG A C 1
ATOM 617 O O . ARG A 1 76 ? -3.315 0.819 -6.945 1.00 94.81 76 ARG A O 1
ATOM 624 N N . VAL A 1 77 ? -3.500 2.101 -5.112 1.00 96.31 77 VAL A N 1
ATOM 625 C CA . VAL A 1 77 ? -2.963 3.325 -5.738 1.00 96.31 77 VAL A CA 1
ATOM 626 C C . VAL A 1 77 ? -1.513 3.130 -6.193 1.00 96.31 77 VAL A C 1
ATOM 628 O O . VAL A 1 77 ? -1.114 3.641 -7.234 1.00 96.31 77 VAL A O 1
ATOM 631 N N . SER A 1 78 ? -0.719 2.355 -5.448 1.00 93.44 78 SER A N 1
ATOM 632 C CA . SER A 1 78 ? 0.632 1.979 -5.882 1.00 93.44 78 SER A CA 1
ATOM 633 C C . SER A 1 78 ? 0.586 1.073 -7.113 1.00 93.44 78 SER A C 1
ATOM 635 O O . SER A 1 78 ? 1.428 1.225 -7.986 1.00 93.44 78 SER A O 1
ATOM 637 N N . GLY A 1 79 ? -0.381 0.155 -7.201 1.00 92.88 79 GLY A N 1
ATOM 638 C CA . GLY A 1 79 ? -0.607 -0.670 -8.388 1.00 92.88 79 GLY A CA 1
ATOM 639 C C . GLY A 1 79 ? -0.960 0.158 -9.622 1.00 92.88 79 GLY A C 1
ATOM 640 O O . GLY A 1 79 ? -0.364 -0.052 -10.670 1.00 92.88 79 GLY A O 1
ATOM 641 N N . GLU A 1 80 ? -1.849 1.144 -9.477 1.00 95.38 80 GLU A N 1
ATOM 642 C CA . GLU A 1 80 ? -2.185 2.103 -10.541 1.00 95.38 80 GLU A CA 1
ATOM 643 C C . GLU A 1 80 ? -0.947 2.885 -11.005 1.00 95.38 80 GLU A C 1
ATOM 645 O O . GLU A 1 80 ? -0.675 2.962 -12.199 1.00 95.38 80 GLU A O 1
ATOM 650 N N . ALA A 1 81 ? -0.164 3.421 -10.061 1.00 94.31 81 ALA A N 1
ATOM 651 C CA . ALA A 1 81 ? 1.038 4.191 -10.375 1.00 94.31 81 ALA A CA 1
ATOM 652 C C . ALA A 1 81 ? 2.129 3.334 -11.033 1.00 94.31 81 ALA A C 1
ATOM 654 O O . ALA A 1 81 ? 2.754 3.763 -11.992 1.00 94.31 81 ALA A O 1
ATOM 655 N N . VAL A 1 82 ? 2.368 2.126 -10.523 1.00 93.31 82 VAL A N 1
ATOM 656 C CA . VAL A 1 82 ? 3.395 1.217 -11.047 1.00 93.31 82 VAL A CA 1
ATOM 657 C C . VAL A 1 82 ? 2.984 0.625 -12.394 1.00 93.31 82 VAL A C 1
ATOM 659 O O . VAL A 1 82 ? 3.832 0.448 -13.263 1.00 93.31 82 VAL A O 1
ATOM 662 N N . GLY A 1 83 ? 1.694 0.349 -12.594 1.00 91.12 83 GLY A N 1
ATOM 663 C CA . GLY A 1 83 ? 1.165 -0.141 -13.866 1.00 91.12 83 GLY A CA 1
ATOM 664 C C . GLY A 1 83 ? 1.353 0.847 -15.019 1.00 91.12 83 GLY A C 1
ATOM 665 O O . GLY A 1 83 ? 1.388 0.430 -16.172 1.00 91.12 83 GLY A O 1
ATOM 666 N N . SER A 1 84 ? 1.535 2.137 -14.721 1.00 92.31 84 SER A N 1
ATOM 667 C CA . SER A 1 84 ? 1.840 3.165 -15.717 1.00 92.31 84 SER A CA 1
ATOM 668 C C . SER A 1 84 ? 3.344 3.375 -15.952 1.00 92.31 84 SER A C 1
ATOM 670 O O . SER A 1 84 ? 3.715 4.362 -16.586 1.00 92.31 84 SER A O 1
ATOM 672 N N . TRP A 1 85 ? 4.228 2.533 -15.400 1.00 93.25 85 TRP A N 1
ATOM 673 C CA . TRP A 1 85 ? 5.681 2.621 -15.604 1.00 93.25 85 TRP A CA 1
ATOM 674 C C . TRP A 1 85 ? 6.115 1.621 -16.681 1.00 93.25 85 TRP A C 1
ATOM 676 O O . TRP A 1 85 ? 6.307 0.444 -16.361 1.00 93.25 85 TRP A O 1
ATOM 686 N N . PRO A 1 86 ? 6.260 2.049 -17.950 1.00 90.06 86 PRO A N 1
ATOM 687 C CA . PRO A 1 86 ? 6.586 1.141 -19.051 1.00 90.06 86 PRO A CA 1
ATOM 688 C C . PRO A 1 86 ? 7.959 0.480 -18.893 1.00 90.06 86 PRO A C 1
ATOM 690 O O . PRO A 1 86 ? 8.192 -0.597 -19.430 1.00 90.06 86 PRO A O 1
ATOM 693 N N . GLU A 1 87 ? 8.864 1.106 -18.142 1.00 92.00 87 GLU A N 1
ATOM 694 C CA . GLU A 1 87 ? 10.233 0.637 -17.954 1.00 92.00 87 GLU A CA 1
ATOM 695 C C . GLU A 1 87 ? 10.314 -0.549 -16.983 1.00 92.00 87 GLU A C 1
ATOM 697 O O . GLU A 1 87 ? 11.309 -1.268 -16.977 1.00 92.00 87 GLU A O 1
ATOM 702 N N . LEU A 1 88 ? 9.291 -0.759 -16.143 1.00 90.12 88 LEU A N 1
ATOM 703 C CA . LEU A 1 88 ? 9.350 -1.723 -15.050 1.00 90.12 88 LEU A CA 1
ATOM 704 C C . LEU A 1 88 ? 8.781 -3.098 -15.461 1.00 90.12 88 LEU A C 1
ATOM 706 O O . LEU A 1 88 ? 7.571 -3.221 -15.683 1.00 90.12 88 LEU A O 1
ATOM 710 N N . PRO A 1 89 ? 9.596 -4.174 -15.455 1.00 90.06 89 PRO A N 1
ATOM 711 C CA . PRO A 1 89 ? 9.136 -5.517 -15.791 1.00 90.06 89 PRO A CA 1
ATOM 712 C C . PRO A 1 89 ? 8.006 -5.994 -14.876 1.00 90.06 89 PRO A C 1
ATOM 714 O O . PRO A 1 89 ? 8.054 -5.792 -13.659 1.00 90.06 89 PRO A O 1
ATOM 717 N N . LEU A 1 90 ? 7.038 -6.735 -15.432 1.00 86.81 90 LEU A N 1
ATOM 718 C CA . LEU A 1 90 ? 5.914 -7.323 -14.680 1.00 86.81 90 LEU A CA 1
ATOM 719 C C . LEU A 1 90 ? 6.380 -8.124 -13.450 1.00 86.81 90 LEU A C 1
ATOM 721 O O . LEU A 1 90 ? 5.778 -8.037 -12.379 1.00 86.81 90 LEU A O 1
ATOM 725 N N . ALA A 1 91 ? 7.496 -8.850 -13.576 1.00 83.25 91 ALA A N 1
ATOM 726 C CA . ALA A 1 91 ? 8.095 -9.616 -12.483 1.00 83.25 91 ALA A CA 1
ATOM 727 C C . ALA A 1 91 ? 8.558 -8.738 -11.298 1.00 83.25 91 ALA A C 1
ATOM 729 O O . ALA A 1 91 ? 8.572 -9.196 -10.151 1.00 83.25 91 ALA A O 1
ATOM 730 N N . SER A 1 92 ? 8.908 -7.475 -11.554 1.00 85.12 92 SER A N 1
ATOM 731 C CA . SER A 1 92 ? 9.360 -6.503 -10.552 1.00 85.12 92 SER A CA 1
ATOM 732 C C . SER A 1 92 ? 8.215 -5.673 -9.968 1.00 85.12 92 SER A C 1
ATOM 734 O O . SER A 1 92 ? 8.288 -5.270 -8.803 1.00 85.12 92 SER A O 1
ATOM 736 N N . GLN A 1 93 ? 7.122 -5.471 -10.714 1.00 86.75 93 GLN A N 1
ATOM 737 C CA . GLN A 1 93 ? 5.999 -4.613 -10.305 1.00 86.75 93 GLN A CA 1
ATOM 738 C C . GLN A 1 93 ? 5.456 -4.960 -8.916 1.00 86.75 93 GLN A C 1
ATOM 740 O O . GLN A 1 93 ? 5.319 -4.084 -8.061 1.00 86.75 93 GLN A O 1
ATOM 745 N N . LYS A 1 94 ? 5.228 -6.248 -8.630 1.00 84.44 94 LYS A N 1
A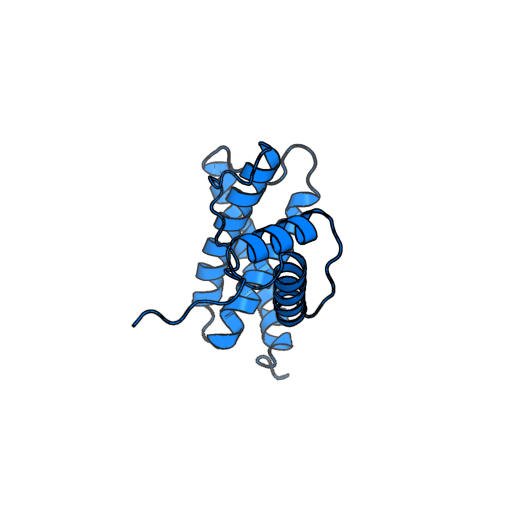TOM 746 C CA . LYS A 1 94 ? 4.712 -6.680 -7.321 1.00 84.44 94 LYS A CA 1
ATOM 747 C C . LYS A 1 94 ? 5.650 -6.307 -6.169 1.00 84.44 94 LYS A C 1
ATOM 749 O O . LYS A 1 94 ? 5.183 -5.891 -5.107 1.00 84.44 94 LYS A O 1
ATOM 754 N N . ARG A 1 95 ? 6.970 -6.429 -6.360 1.00 82.62 95 ARG A N 1
ATOM 755 C CA . ARG A 1 95 ? 7.961 -6.040 -5.342 1.00 82.62 95 ARG A CA 1
ATOM 756 C C . ARG A 1 95 ? 7.954 -4.532 -5.117 1.00 82.62 95 ARG A C 1
ATOM 758 O O . ARG A 1 95 ? 7.982 -4.091 -3.968 1.00 82.62 95 ARG A O 1
ATOM 765 N N . VAL A 1 96 ? 7.855 -3.756 -6.193 1.00 87.06 96 VAL A N 1
ATOM 766 C CA . VAL A 1 96 ? 7.806 -2.292 -6.137 1.00 87.06 96 VAL A CA 1
ATOM 767 C C . VAL A 1 96 ? 6.538 -1.793 -5.441 1.00 87.06 96 VAL A C 1
ATOM 769 O O . VAL A 1 96 ? 6.632 -0.967 -4.533 1.00 87.06 96 VAL A O 1
ATOM 772 N N . ILE A 1 97 ? 5.367 -2.349 -5.764 1.00 87.25 97 ILE A N 1
ATOM 773 C CA . ILE A 1 97 ? 4.099 -2.034 -5.082 1.00 87.25 97 ILE A CA 1
ATOM 774 C C . ILE A 1 97 ? 4.233 -2.269 -3.572 1.00 87.25 97 ILE A C 1
ATOM 776 O O . ILE A 1 97 ? 3.886 -1.415 -2.754 1.00 87.25 97 ILE A O 1
ATOM 780 N N . VAL A 1 98 ? 4.802 -3.413 -3.186 1.00 83.81 98 VAL A N 1
ATOM 781 C CA . VAL A 1 98 ? 5.049 -3.762 -1.783 1.00 83.81 98 VAL A CA 1
ATOM 782 C C . VAL A 1 98 ? 6.023 -2.787 -1.110 1.00 83.81 98 VAL A C 1
ATOM 784 O O . VAL A 1 98 ? 5.813 -2.411 0.048 1.00 83.81 98 VAL A O 1
ATOM 787 N N . TYR A 1 99 ? 7.075 -2.367 -1.814 1.00 85.75 99 TYR A N 1
ATOM 788 C CA . TYR A 1 99 ? 8.037 -1.379 -1.330 1.00 85.75 99 TYR A CA 1
ATOM 789 C C . TYR A 1 99 ? 7.374 -0.020 -1.059 1.00 85.75 99 TYR A C 1
ATOM 791 O O . TYR A 1 99 ? 7.528 0.524 0.040 1.00 85.75 99 TYR A O 1
ATOM 799 N N . LEU A 1 100 ? 6.600 0.494 -2.022 1.00 88.75 100 LEU A N 1
ATOM 800 C CA . LEU A 1 100 ? 5.884 1.768 -1.907 1.00 88.75 100 LEU A CA 1
ATOM 801 C C . LEU A 1 100 ? 4.897 1.741 -0.743 1.00 88.75 100 LEU A C 1
ATOM 803 O O . LEU A 1 100 ? 4.913 2.626 0.119 1.00 88.75 100 LEU A O 1
ATOM 807 N N . ARG A 1 101 ? 4.113 0.663 -0.655 1.00 91.00 101 ARG A N 1
ATOM 808 C CA . ARG A 1 101 ? 3.153 0.444 0.423 1.00 91.00 101 ARG A CA 1
ATOM 809 C C . ARG A 1 101 ? 3.799 0.501 1.795 1.00 91.00 101 ARG A C 1
ATOM 811 O O . ARG A 1 101 ? 3.340 1.228 2.672 1.00 91.00 101 ARG A O 1
ATOM 818 N N . ASP A 1 102 ? 4.884 -0.235 1.992 1.00 85.62 102 ASP A N 1
ATOM 819 C CA . ASP A 1 102 ? 5.574 -0.273 3.278 1.00 85.62 102 ASP A CA 1
ATOM 820 C C . ASP A 1 102 ? 6.312 1.041 3.596 1.00 85.62 102 ASP A C 1
ATOM 822 O O . ASP A 1 102 ? 6.506 1.375 4.768 1.00 85.62 102 ASP A O 1
ATOM 826 N N . GLY A 1 103 ? 6.737 1.796 2.579 1.00 87.38 103 GLY A N 1
ATOM 827 C CA . GLY A 1 103 ? 7.261 3.155 2.730 1.00 87.38 103 GLY A CA 1
ATOM 828 C C . GLY A 1 103 ? 6.205 4.112 3.283 1.00 87.38 103 GLY A C 1
ATOM 829 O O . GLY A 1 103 ? 6.408 4.708 4.343 1.00 87.38 103 GLY A O 1
ATOM 830 N N . ILE A 1 104 ? 5.049 4.183 2.624 1.00 91.69 104 ILE A N 1
ATOM 831 C CA . ILE A 1 104 ? 3.925 5.029 3.040 1.00 91.69 104 ILE A CA 1
ATOM 832 C C . ILE A 1 104 ? 3.388 4.624 4.416 1.00 91.69 104 ILE A C 1
ATOM 834 O O . ILE A 1 104 ? 3.217 5.484 5.278 1.00 91.69 104 ILE A O 1
ATOM 838 N N . MET A 1 105 ? 3.193 3.325 4.671 1.00 88.62 105 MET A N 1
ATOM 839 C CA . MET A 1 105 ? 2.731 2.832 5.976 1.00 88.62 105 MET A CA 1
ATOM 840 C C . MET A 1 105 ? 3.647 3.291 7.122 1.00 88.62 105 MET A C 1
ATOM 842 O O . MET A 1 105 ? 3.151 3.656 8.186 1.00 88.62 105 MET A O 1
ATOM 846 N N . ARG A 1 106 ? 4.972 3.305 6.906 1.00 87.06 106 ARG A N 1
ATOM 847 C CA . ARG A 1 106 ? 5.958 3.781 7.895 1.00 87.06 106 ARG A CA 1
ATOM 848 C C . ARG A 1 106 ? 5.934 5.292 8.095 1.00 87.06 106 ARG A C 1
ATOM 850 O O . ARG A 1 106 ? 6.219 5.755 9.194 1.00 87.06 106 ARG A O 1
ATOM 857 N N . GLN A 1 107 ? 5.647 6.069 7.053 1.00 88.25 107 GLN A N 1
ATOM 858 C CA . GLN A 1 107 ? 5.472 7.513 7.211 1.00 88.25 107 GLN A CA 1
ATOM 859 C C . GLN A 1 107 ? 4.197 7.822 7.993 1.00 88.25 107 GLN A C 1
ATOM 861 O O . GLN A 1 107 ? 4.203 8.691 8.861 1.00 88.25 107 GLN A O 1
ATOM 866 N N . GLU A 1 108 ? 3.116 7.094 7.714 1.00 88.00 108 GLU A N 1
ATOM 867 C CA . GLU A 1 108 ? 1.827 7.335 8.357 1.00 88.00 108 GLU A CA 1
ATOM 868 C C . GLU A 1 108 ? 1.810 6.879 9.821 1.00 88.00 108 GLU A C 1
ATOM 870 O O . GLU A 1 108 ? 1.216 7.552 10.657 1.00 88.00 108 GLU A O 1
ATOM 875 N N . SER A 1 109 ? 2.540 5.813 10.173 1.00 83.62 109 SER A N 1
ATOM 876 C CA . SER A 1 109 ? 2.654 5.350 11.565 1.00 83.62 109 SER A CA 1
ATOM 877 C C . SER A 1 109 ? 3.311 6.364 12.507 1.00 83.62 109 SER A C 1
ATOM 879 O O . SER A 1 109 ? 3.177 6.231 13.718 1.00 83.62 109 SER A O 1
ATOM 881 N N . LYS A 1 110 ? 4.040 7.355 11.976 1.00 82.62 110 LYS A N 1
ATOM 882 C CA . LYS A 1 110 ? 4.682 8.414 12.774 1.00 82.62 110 LYS A CA 1
ATOM 883 C C . LYS A 1 110 ? 3.729 9.559 13.136 1.00 82.62 110 LYS A C 1
ATOM 885 O O . LYS A 1 110 ? 4.095 10.410 13.938 1.00 82.62 110 LYS A O 1
ATOM 890 N N . ARG A 1 111 ? 2.525 9.611 12.554 1.00 77.00 111 ARG A N 1
ATOM 891 C CA . ARG A 1 111 ? 1.552 10.681 12.810 1.00 77.00 111 ARG A CA 1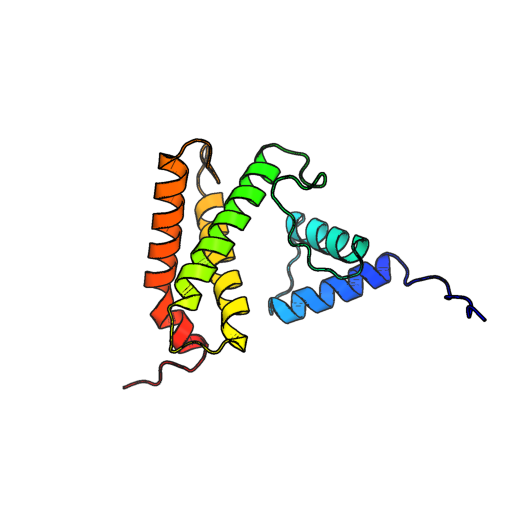
ATOM 892 C C . ARG A 1 111 ? 0.713 10.361 14.043 1.00 77.00 111 ARG A C 1
ATOM 894 O O . ARG A 1 111 ? -0.150 9.489 14.006 1.00 77.00 111 ARG A O 1
ATOM 901 N N . GLN A 1 112 ? 0.951 11.080 15.134 1.00 65.19 112 GLN A N 1
ATOM 902 C CA . GLN A 1 112 ? 0.153 10.943 16.352 1.00 65.19 112 GLN A CA 1
ATOM 903 C C . GLN A 1 112 ? -1.294 11.416 16.110 1.00 65.19 112 GLN A C 1
ATOM 905 O O . GLN A 1 112 ? -1.530 12.386 15.395 1.00 65.19 112 GLN A O 1
ATOM 910 N N . GLY A 1 113 ? -2.274 10.687 16.652 1.00 63.91 113 GLY A N 1
ATOM 911 C CA . GLY A 1 113 ? -3.703 11.045 16.633 1.00 63.91 113 GLY A CA 1
ATOM 912 C C . GLY A 1 113 ? -4.461 10.836 15.310 1.00 63.91 113 GLY A C 1
ATOM 913 O O . GLY A 1 113 ? -5.655 10.551 15.344 1.00 63.91 113 GLY A O 1
ATOM 914 N N . LEU A 1 114 ? -3.792 10.908 14.153 1.00 69.56 114 LEU A N 1
ATOM 915 C CA . LEU A 1 114 ? -4.432 10.858 12.822 1.00 69.56 114 LEU A CA 1
ATOM 916 C C . LEU A 1 114 ? -3.925 9.730 11.909 1.00 69.56 114 LEU A C 1
ATOM 918 O O . LEU A 1 114 ? -4.281 9.689 10.729 1.00 69.56 114 LEU A O 1
ATOM 922 N N . ALA A 1 115 ? -3.102 8.815 12.428 1.00 80.25 115 ALA A N 1
ATOM 923 C CA . ALA A 1 115 ? -2.538 7.728 11.635 1.00 80.25 115 ALA A CA 1
ATOM 924 C C . ALA A 1 115 ? -3.631 6.919 10.915 1.00 80.25 115 ALA A C 1
ATOM 926 O O . ALA A 1 115 ? -4.595 6.449 11.527 1.00 80.25 115 ALA A O 1
ATOM 927 N N . PHE A 1 116 ? -3.435 6.712 9.610 1.00 85.06 116 PHE A N 1
ATOM 928 C CA . PHE A 1 116 ? -4.282 5.864 8.765 1.00 85.06 116 PHE A CA 1
ATOM 929 C C . PHE A 1 116 ? -5.742 6.340 8.655 1.00 85.06 116 PHE A C 1
ATOM 931 O O . PHE A 1 116 ? -6.645 5.531 8.430 1.00 85.06 116 PHE A O 1
ATOM 938 N N . ASN A 1 117 ? -5.997 7.639 8.841 1.00 86.56 117 ASN A N 1
ATOM 939 C CA . ASN A 1 117 ? -7.345 8.187 8.766 1.00 86.56 117 ASN A CA 1
ATOM 940 C C . ASN A 1 117 ? -7.884 8.184 7.324 1.00 86.56 117 ASN A C 1
ATOM 942 O O . ASN A 1 117 ? -7.366 8.885 6.460 1.00 86.56 117 ASN A O 1
ATOM 946 N N . LEU A 1 118 ? -8.966 7.434 7.107 1.00 88.62 118 LEU A N 1
ATOM 947 C CA . LEU A 1 118 ? -9.757 7.404 5.871 1.00 88.62 118 LEU A CA 1
ATOM 948 C C . LEU A 1 118 ? -11.242 7.719 6.133 1.00 88.62 118 LEU A C 1
ATOM 950 O O . LEU A 1 118 ? -12.108 7.307 5.371 1.00 88.62 118 LEU A O 1
ATOM 954 N N . GLY A 1 119 ? -11.554 8.396 7.243 1.00 88.00 119 GLY A N 1
ATOM 955 C CA . GLY A 1 119 ? -12.930 8.614 7.702 1.00 88.00 119 GLY A CA 1
ATOM 956 C C . GLY A 1 119 ? -13.753 9.594 6.860 1.00 88.00 119 GLY A C 1
ATOM 957 O O . GLY A 1 119 ? -14.955 9.697 7.073 1.00 88.00 119 GLY A O 1
ATOM 958 N N . SER A 1 120 ? -13.137 10.307 5.914 1.00 91.50 120 SER A N 1
ATOM 959 C CA . SER A 1 120 ? -13.825 11.231 5.007 1.00 91.50 120 SER A CA 1
ATOM 960 C C . SER A 1 120 ? -13.282 11.136 3.583 1.00 91.50 120 SER A C 1
ATOM 962 O O . SER A 1 120 ? -12.144 10.709 3.365 1.00 91.50 120 SER A O 1
ATOM 964 N N . ARG A 1 121 ? -14.085 11.579 2.606 1.00 93.06 121 ARG A N 1
ATOM 965 C CA . ARG A 1 121 ? -13.685 11.616 1.191 1.00 93.06 121 ARG A CA 1
ATOM 966 C C . ARG A 1 121 ? -12.419 12.447 0.987 1.00 93.06 121 ARG A C 1
ATOM 968 O O . ARG A 1 121 ? -11.497 11.983 0.325 1.00 93.06 121 ARG A O 1
ATOM 975 N N . ASP A 1 122 ? -12.319 13.606 1.630 1.00 93.81 122 ASP A N 1
ATOM 976 C CA . ASP A 1 122 ? -11.130 14.457 1.520 1.00 93.81 122 ASP A CA 1
ATOM 977 C C . ASP A 1 122 ? -9.893 13.809 2.147 1.00 93.81 122 ASP A C 1
ATOM 979 O O . ASP A 1 122 ? -8.786 13.949 1.629 1.00 93.81 122 ASP A O 1
ATOM 983 N N . ALA A 1 123 ? -10.059 13.078 3.257 1.00 90.56 123 ALA A N 1
ATOM 984 C CA . ALA A 1 123 ? -8.962 12.327 3.859 1.00 90.56 123 ALA A CA 1
ATOM 985 C C . ALA A 1 123 ? -8.456 11.232 2.911 1.00 90.56 123 ALA A C 1
ATOM 987 O O . ALA A 1 123 ? -7.244 11.072 2.768 1.00 90.56 123 ALA A O 1
ATOM 988 N N . ILE A 1 124 ? -9.370 10.541 2.220 1.00 93.56 124 ILE A N 1
ATOM 989 C CA . ILE A 1 124 ? -9.028 9.561 1.184 1.00 93.56 124 ILE A CA 1
ATOM 990 C C . ILE A 1 124 ? -8.270 10.247 0.043 1.00 93.56 124 ILE A C 1
ATOM 992 O O . ILE A 1 124 ? -7.153 9.836 -0.253 1.00 93.56 124 ILE A O 1
ATOM 996 N N . VAL A 1 125 ? -8.807 11.325 -0.539 1.00 94.88 125 VAL A N 1
ATOM 997 C CA . VAL A 1 125 ? -8.174 12.044 -1.664 1.00 94.88 125 VAL A CA 1
ATOM 998 C C . VAL A 1 125 ? -6.762 12.515 -1.308 1.00 94.88 125 VAL A C 1
ATOM 1000 O O . VAL A 1 125 ? -5.820 12.263 -2.060 1.00 94.88 125 VAL A O 1
ATOM 1003 N N . ARG A 1 126 ? -6.580 13.131 -0.132 1.00 92.88 126 ARG A N 1
ATOM 1004 C CA . ARG A 1 126 ? -5.252 13.550 0.346 1.00 92.88 126 ARG A CA 1
ATOM 1005 C C . ARG A 1 126 ? -4.305 12.368 0.533 1.00 92.88 126 ARG A C 1
ATOM 1007 O O . ARG A 1 126 ? -3.125 12.467 0.198 1.00 92.88 126 ARG A O 1
ATOM 1014 N N . ALA A 1 127 ? -4.801 11.257 1.075 1.00 93.56 127 ALA A N 1
ATOM 1015 C CA . ALA A 1 127 ? -3.998 10.060 1.266 1.00 93.56 127 ALA A CA 1
ATOM 1016 C C . ALA A 1 127 ? -3.562 9.454 -0.076 1.00 93.56 127 ALA A C 1
ATOM 1018 O O . ALA A 1 127 ? -2.390 9.118 -0.227 1.00 93.56 127 ALA A O 1
ATOM 1019 N N . GLU A 1 128 ? -4.453 9.368 -1.066 1.00 96.19 128 GLU A N 1
ATOM 1020 C CA . GLU A 1 128 ? -4.093 8.880 -2.399 1.00 96.19 128 GLU A CA 1
ATOM 1021 C C . GLU A 1 128 ? -3.085 9.797 -3.098 1.00 96.19 128 GLU A C 1
ATOM 1023 O O . GLU A 1 128 ? -2.105 9.310 -3.661 1.00 96.19 128 GLU A O 1
ATOM 1028 N N . ALA A 1 129 ? -3.290 11.119 -3.040 1.00 94.94 129 ALA A N 1
ATOM 1029 C CA . ALA A 1 129 ? -2.363 12.097 -3.607 1.00 94.94 129 ALA A CA 1
ATOM 1030 C C . ALA A 1 129 ? -0.953 11.922 -3.026 1.00 94.94 129 ALA A C 1
ATOM 1032 O O . ALA A 1 129 ? 0.020 11.849 -3.773 1.00 94.94 129 ALA A O 1
ATOM 1033 N N . LYS A 1 130 ? -0.853 11.725 -1.706 1.00 93.88 130 LYS A N 1
ATOM 1034 C CA . LYS A 1 130 ? 0.413 11.428 -1.026 1.00 93.88 130 LYS A CA 1
ATOM 1035 C C . LYS A 1 130 ? 1.059 10.128 -1.518 1.00 93.88 130 LYS A C 1
ATOM 1037 O O . LYS A 1 130 ? 2.278 10.076 -1.671 1.00 93.88 130 LYS A O 1
ATOM 1042 N N . VAL A 1 131 ? 0.278 9.068 -1.754 1.00 95.62 131 VAL A N 1
ATOM 1043 C CA . VAL A 1 131 ? 0.808 7.803 -2.301 1.00 95.62 131 VAL A CA 1
ATOM 1044 C C . VAL A 1 131 ? 1.375 8.021 -3.702 1.00 95.62 131 VAL A C 1
ATOM 1046 O O . VAL A 1 131 ? 2.498 7.591 -3.967 1.00 95.62 131 VAL A O 1
ATOM 1049 N N . ARG A 1 132 ? 0.639 8.724 -4.574 1.00 96.75 132 ARG A N 1
ATOM 1050 C CA . ARG A 1 132 ? 1.084 9.046 -5.940 1.00 96.75 132 ARG A CA 1
ATOM 1051 C C . ARG A 1 132 ? 2.352 9.896 -5.927 1.00 96.75 132 ARG A C 1
ATOM 1053 O O . ARG A 1 132 ? 3.311 9.571 -6.620 1.00 96.75 132 ARG A O 1
ATOM 1060 N N . GLU A 1 133 ? 2.398 10.922 -5.082 1.00 96.19 133 GLU A N 1
ATOM 1061 C CA . GLU A 1 133 ? 3.577 11.773 -4.910 1.00 96.19 133 GLU A CA 1
ATOM 1062 C C . GLU A 1 133 ? 4.795 10.967 -4.434 1.00 96.19 133 GLU A C 1
ATOM 1064 O O . GLU A 1 133 ? 5.896 11.116 -4.964 1.00 96.19 133 GLU A O 1
ATOM 1069 N N . PHE A 1 134 ? 4.613 10.070 -3.461 1.00 95.25 134 PHE A N 1
ATOM 1070 C CA . PHE A 1 134 ? 5.694 9.215 -2.978 1.00 95.25 134 PHE A CA 1
ATOM 1071 C C . PHE A 1 134 ? 6.189 8.235 -4.045 1.00 95.25 134 PHE A C 1
ATOM 1073 O O . PHE A 1 134 ? 7.399 8.023 -4.157 1.00 95.25 134 PHE A O 1
ATOM 1080 N N . ALA A 1 135 ? 5.279 7.654 -4.831 1.00 95.25 135 ALA A N 1
ATOM 1081 C CA . ALA A 1 135 ? 5.622 6.791 -5.955 1.00 95.25 135 ALA A CA 1
ATOM 1082 C C . ALA A 1 135 ? 6.441 7.559 -6.999 1.00 95.25 135 ALA A C 1
ATOM 1084 O O . ALA A 1 135 ? 7.519 7.103 -7.373 1.00 95.25 135 ALA A O 1
ATOM 1085 N N . HIS A 1 136 ? 5.990 8.758 -7.375 1.00 95.06 136 HIS A N 1
ATOM 1086 C CA . HIS A 1 136 ? 6.694 9.638 -8.304 1.00 95.06 136 HIS A CA 1
ATOM 1087 C C . HIS A 1 136 ? 8.109 9.974 -7.811 1.00 95.06 136 HIS A C 1
ATOM 1089 O O . HIS A 1 136 ? 9.085 9.710 -8.509 1.00 95.06 136 HIS A O 1
ATOM 1095 N N . LYS A 1 137 ? 8.248 10.462 -6.569 1.00 94.62 137 LYS A N 1
ATOM 1096 C CA . LYS A 1 137 ? 9.558 10.789 -5.968 1.00 94.62 137 LYS A CA 1
ATOM 1097 C C . LYS A 1 137 ? 10.483 9.579 -5.838 1.00 94.62 137 LYS A C 1
ATOM 1099 O O . LYS A 1 137 ? 11.698 9.732 -5.832 1.00 94.62 137 LYS A O 1
ATOM 1104 N N . SER A 1 138 ? 9.920 8.379 -5.705 1.00 93.38 138 SER A N 1
ATOM 1105 C CA . SER A 1 138 ? 10.698 7.148 -5.565 1.00 93.38 138 SER A CA 1
ATOM 1106 C C . SER A 1 138 ? 11.054 6.497 -6.905 1.00 93.38 138 SER A C 1
ATOM 1108 O O . SER A 1 138 ? 11.923 5.626 -6.898 1.00 93.38 138 SER A O 1
ATOM 1110 N N . LYS A 1 139 ? 10.415 6.881 -8.026 1.00 93.56 139 LYS A N 1
ATOM 1111 C CA . LYS A 1 139 ? 10.523 6.192 -9.327 1.00 93.56 139 LYS A CA 1
ATOM 1112 C C . LYS A 1 139 ? 11.975 6.028 -9.774 1.00 93.56 139 LYS A C 1
ATOM 1114 O O . LYS A 1 139 ? 12.397 4.898 -9.986 1.00 93.56 139 LYS A O 1
ATOM 1119 N N . ALA A 1 140 ? 12.744 7.117 -9.843 1.00 90.12 140 ALA A N 1
ATOM 1120 C CA . ALA A 1 140 ? 14.137 7.079 -10.301 1.00 90.12 140 ALA A CA 1
ATOM 1121 C C . ALA A 1 140 ? 14.984 6.096 -9.474 1.00 90.12 140 ALA A C 1
ATOM 1123 O O . ALA A 1 140 ? 15.515 5.130 -10.005 1.00 90.12 140 ALA A O 1
ATOM 1124 N N . ARG A 1 141 ? 14.985 6.239 -8.143 1.00 90.88 141 ARG A N 1
ATOM 1125 C CA . ARG A 1 141 ? 15.726 5.328 -7.254 1.00 90.88 141 ARG A CA 1
ATOM 1126 C C . ARG A 1 141 ? 15.273 3.867 -7.369 1.00 90.88 141 ARG A C 1
ATOM 1128 O O . ARG A 1 141 ? 16.059 2.950 -7.156 1.00 90.88 141 ARG A O 1
ATOM 1135 N N . ILE A 1 142 ? 13.987 3.625 -7.630 1.00 90.75 142 ILE A N 1
ATOM 1136 C CA . ILE A 1 142 ? 13.466 2.266 -7.821 1.00 90.75 142 ILE A CA 1
ATOM 1137 C C . ILE A 1 142 ? 13.993 1.672 -9.128 1.00 90.75 142 ILE A C 1
ATOM 1139 O O . ILE A 1 142 ? 14.434 0.528 -9.121 1.00 90.75 142 ILE A O 1
ATOM 1143 N N . LEU A 1 143 ? 13.964 2.434 -10.222 1.00 87.75 143 LEU A N 1
ATOM 1144 C CA . LEU A 1 143 ? 14.459 1.978 -11.519 1.00 87.75 143 LEU A CA 1
ATOM 1145 C C . LEU A 1 143 ? 15.970 1.724 -11.491 1.00 87.75 143 LEU A C 1
ATOM 1147 O O . LEU A 1 143 ? 16.412 0.691 -11.980 1.00 87.75 143 LEU A O 1
ATOM 1151 N N . GLU A 1 144 ? 16.744 2.596 -10.847 1.00 88.19 144 GLU A N 1
ATOM 1152 C CA . GLU A 1 144 ? 18.179 2.399 -10.601 1.00 88.19 144 GLU A CA 1
ATOM 1153 C C . GLU A 1 144 ? 18.435 1.096 -9.835 1.00 88.19 144 GLU A C 1
ATOM 1155 O O . GLU A 1 144 ? 19.214 0.248 -10.262 1.00 88.19 144 GLU A O 1
ATOM 1160 N N . ARG A 1 145 ? 17.694 0.865 -8.744 1.00 84.75 145 ARG A N 1
ATOM 1161 C CA . ARG A 1 145 ? 17.826 -0.353 -7.936 1.00 84.75 145 ARG A CA 1
ATOM 1162 C C . ARG A 1 145 ? 17.459 -1.634 -8.691 1.00 84.75 145 ARG A C 1
ATOM 1164 O O . ARG A 1 145 ? 18.002 -2.691 -8.383 1.00 84.75 145 ARG A O 1
ATOM 1171 N N . GLU A 1 146 ? 16.520 -1.562 -9.626 1.00 82.56 146 GLU A N 1
ATOM 1172 C CA . GLU A 1 146 ? 16.155 -2.692 -10.488 1.00 82.56 146 GLU A CA 1
ATOM 1173 C C . GLU A 1 146 ? 17.111 -2.838 -11.692 1.00 82.56 146 GLU A C 1
ATOM 1175 O O . GLU A 1 146 ? 16.915 -3.733 -12.510 1.00 82.56 146 GLU A O 1
ATOM 1180 N N . GLY A 1 147 ? 18.152 -2.000 -11.799 1.00 80.62 147 GLY A N 1
ATOM 1181 C CA . GLY A 1 147 ? 19.140 -2.031 -12.883 1.00 80.62 147 GLY A CA 1
ATOM 1182 C C . GLY A 1 147 ? 18.615 -1.498 -14.220 1.00 80.62 147 GLY A C 1
ATOM 1183 O O . GLY A 1 147 ? 19.138 -1.858 -15.274 1.00 80.62 147 GLY A O 1
ATOM 1184 N N . LEU A 1 148 ? 17.552 -0.689 -14.181 1.00 77.00 148 LEU A N 1
ATOM 1185 C CA . LEU A 1 148 ? 16.814 -0.183 -15.346 1.00 77.00 148 LEU A CA 1
ATOM 1186 C C . LEU A 1 148 ? 17.153 1.271 -15.688 1.00 77.00 148 LEU A C 1
ATOM 1188 O O . LEU A 1 148 ? 16.878 1.715 -16.797 1.00 77.00 148 LEU A O 1
ATOM 1192 N N . LEU A 1 149 ? 17.763 2.002 -14.754 1.00 66.12 149 LEU A N 1
ATOM 1193 C CA . LEU A 1 149 ? 18.534 3.201 -15.069 1.00 66.12 149 LEU A CA 1
ATOM 1194 C C . LEU A 1 149 ? 19.995 2.773 -15.159 1.00 66.12 149 LEU A C 1
ATOM 1196 O O . LEU A 1 149 ? 20.578 2.358 -14.161 1.00 66.12 149 LEU A O 1
ATOM 1200 N N . ARG A 1 150 ? 20.552 2.816 -16.369 1.00 51.00 150 ARG A N 1
ATOM 1201 C CA . ARG A 1 150 ? 22.001 2.837 -16.567 1.00 51.00 150 ARG A CA 1
ATOM 1202 C C . ARG A 1 150 ? 22.409 4.299 -16.646 1.00 51.00 150 ARG A C 1
ATOM 1204 O O . ARG A 1 150 ? 21.683 5.070 -17.273 1.00 51.00 150 ARG A O 1
ATOM 1211 N N . ASP A 1 151 ? 23.511 4.645 -15.990 1.00 46.94 151 ASP A N 1
ATOM 1212 C CA . ASP A 1 151 ? 24.132 5.963 -16.087 1.00 46.94 151 ASP A CA 1
ATOM 1213 C C . ASP A 1 151 ? 24.195 6.387 -17.562 1.00 46.94 151 ASP A C 1
ATOM 1215 O O . ASP A 1 151 ? 24.719 5.646 -18.401 1.00 46.94 151 ASP A O 1
ATOM 1219 N N . CYS A 1 152 ? 23.574 7.528 -17.871 1.00 41.34 152 CYS A N 1
ATOM 1220 C CA . CYS A 1 152 ? 23.824 8.250 -19.113 1.00 41.34 152 CYS A CA 1
ATOM 1221 C C . CYS A 1 152 ? 25.188 8.933 -19.021 1.00 41.34 152 CYS A C 1
ATOM 1223 O O . CYS A 1 152 ? 25.460 9.522 -17.948 1.00 41.34 152 CYS A O 1
#